Protein AF-A0A8J2NIN6-F1 (afdb_monomer_lite)

Secondary structure (DSSP, 8-state):
-HHHHHHHHHHHHHHHHHHHTTSS-------------------GGGGGGSS-----PPPTTT-SSS-GGG-HHHHHS-HHHHHHHHHHTTB-TTT--BS--TTS---SS---HHHHHHHHHSS--SSSTTHHHHHHHHHHHHHHHHS---SSSPPPHHHHHHHT-

Radius of gyration: 28.32 Å; chains: 1; bounding box: 47×75×59 Å

Structure (mmCIF, N/CA/C/O backbone):
data_AF-A0A8J2NIN6-F1
#
_entry.id   AF-A0A8J2NIN6-F1
#
loop_
_atom_site.group_PDB
_atom_site.id
_atom_site.type_symbol
_atom_site.label_atom_id
_atom_site.label_alt_id
_atom_site.label_comp_id
_atom_site.label_asym_id
_atom_site.label_entity_id
_atom_site.label_seq_id
_atom_site.pdbx_PDB_ins_code
_atom_site.Cartn_x
_atom_site.Cartn_y
_atom_site.Cartn_z
_atom_site.occupancy
_atom_site.B_iso_or_equiv
_atom_site.auth_seq_id
_atom_site.auth_comp_id
_atom_site.auth_asym_id
_atom_site.auth_atom_id
_atom_site.pdbx_PDB_model_num
ATOM 1 N N . MET A 1 1 ? 12.038 -55.248 -38.927 1.00 56.03 1 MET A N 1
ATOM 2 C CA . MET A 1 1 ? 11.013 -55.523 -37.891 1.00 56.03 1 MET A CA 1
ATOM 3 C C . MET A 1 1 ? 11.560 -55.755 -36.471 1.00 56.03 1 MET A C 1
ATOM 5 O O . MET A 1 1 ? 10.747 -55.849 -35.567 1.00 56.03 1 MET A O 1
ATOM 9 N N . LYS A 1 2 ? 12.883 -55.832 -36.220 1.00 57.38 2 LYS A N 1
ATOM 10 C CA . LYS A 1 2 ? 13.416 -56.004 -34.845 1.00 57.38 2 LYS A CA 1
ATOM 11 C C . LYS A 1 2 ? 13.235 -54.758 -33.961 1.00 57.38 2 LYS A C 1
ATOM 13 O O . LYS A 1 2 ? 12.869 -54.895 -32.808 1.00 57.38 2 LYS A O 1
ATOM 18 N N . PHE A 1 3 ? 13.402 -53.572 -34.547 1.00 60.00 3 PHE A N 1
ATOM 19 C CA . PHE A 1 3 ? 13.284 -52.275 -33.869 1.00 60.00 3 PHE A CA 1
ATOM 20 C C . PHE A 1 3 ? 11.871 -51.987 -33.329 1.00 60.00 3 PHE A C 1
ATOM 22 O O . PHE A 1 3 ? 11.694 -51.624 -32.176 1.00 60.00 3 PHE A O 1
ATOM 29 N N . LEU A 1 4 ? 10.844 -52.265 -34.137 1.00 57.25 4 LEU A N 1
ATOM 30 C CA . LEU A 1 4 ? 9.445 -52.129 -33.714 1.00 57.25 4 LEU A CA 1
ATOM 31 C C . LEU A 1 4 ? 9.073 -53.069 -32.563 1.00 57.25 4 LEU A C 1
ATOM 33 O O . LEU A 1 4 ? 8.176 -52.760 -31.793 1.00 57.25 4 LEU A O 1
ATOM 37 N N . LYS A 1 5 ? 9.741 -54.221 -32.451 1.00 65.19 5 LYS A N 1
ATOM 38 C CA . LYS A 1 5 ? 9.460 -55.179 -31.382 1.00 65.19 5 LYS A CA 1
ATOM 39 C C . LYS A 1 5 ? 10.048 -54.704 -30.051 1.00 65.19 5 LYS A C 1
ATOM 41 O O . LYS A 1 5 ? 9.345 -54.741 -29.055 1.00 65.19 5 LYS A O 1
ATOM 46 N N . SER A 1 6 ? 11.272 -54.164 -30.066 1.00 66.69 6 SER A N 1
ATOM 47 C CA . SER A 1 6 ? 11.903 -53.592 -28.868 1.00 66.69 6 SER A CA 1
ATOM 48 C C . SER A 1 6 ? 11.163 -52.373 -28.324 1.00 66.69 6 SER A C 1
ATOM 50 O O . SER A 1 6 ? 10.992 -52.267 -27.120 1.00 66.69 6 SER A O 1
ATOM 52 N N . GLU A 1 7 ? 10.667 -51.488 -29.189 1.00 74.12 7 GLU A N 1
ATOM 53 C CA . GLU A 1 7 ? 9.990 -50.267 -28.732 1.00 74.12 7 GLU A CA 1
ATOM 54 C C . GLU A 1 7 ? 8.615 -50.565 -28.110 1.00 74.12 7 GLU A C 1
ATOM 56 O O . GLU A 1 7 ? 8.257 -50.000 -27.080 1.00 74.12 7 GLU A O 1
ATOM 61 N N . VAL A 1 8 ? 7.888 -51.548 -28.657 1.00 64.94 8 VAL A N 1
ATOM 62 C CA . VAL A 1 8 ? 6.634 -52.050 -28.067 1.00 64.94 8 VAL A CA 1
ATOM 63 C C . VAL A 1 8 ? 6.887 -52.754 -26.724 1.00 64.94 8 VAL A C 1
ATOM 65 O O . VAL A 1 8 ? 6.109 -52.595 -25.779 1.00 64.94 8 VAL A O 1
ATOM 68 N N . ASP A 1 9 ? 7.983 -53.505 -26.605 1.00 65.88 9 ASP A N 1
ATOM 69 C CA . ASP A 1 9 ? 8.382 -54.131 -25.339 1.00 65.88 9 ASP A CA 1
ATOM 70 C C . ASP A 1 9 ? 8.789 -53.076 -24.283 1.00 65.88 9 ASP A C 1
ATOM 72 O O . ASP A 1 9 ? 8.510 -53.244 -23.094 1.00 65.88 9 ASP A O 1
ATOM 76 N N . ASP A 1 10 ? 9.373 -51.947 -24.691 1.00 68.31 10 ASP A N 1
ATOM 77 C CA . ASP A 1 10 ? 9.713 -50.845 -23.784 1.00 68.31 10 ASP A CA 1
ATOM 78 C C . ASP A 1 10 ? 8.467 -50.071 -23.313 1.00 68.31 10 ASP A C 1
ATOM 80 O O . ASP A 1 10 ? 8.306 -49.817 -22.115 1.00 68.31 10 ASP A O 1
ATOM 84 N N . GLU A 1 11 ? 7.528 -49.760 -24.213 1.00 73.56 11 GLU A N 1
ATOM 85 C CA . GLU A 1 11 ? 6.264 -49.094 -23.864 1.00 73.56 11 GLU A CA 1
ATOM 86 C C . GLU A 1 11 ? 5.415 -49.929 -22.893 1.00 73.56 11 GLU A C 1
ATOM 88 O O . GLU A 1 11 ? 4.860 -49.406 -21.917 1.00 73.56 11 GLU A O 1
ATOM 93 N N . THR A 1 12 ? 5.347 -51.246 -23.113 1.00 66.38 12 THR A N 1
ATOM 94 C CA . THR A 1 12 ? 4.604 -52.158 -22.231 1.00 66.38 12 THR A CA 1
ATOM 95 C C . THR A 1 12 ? 5.219 -52.212 -20.834 1.00 66.38 12 THR A C 1
ATOM 97 O O . THR A 1 12 ? 4.488 -52.114 -19.844 1.00 66.38 12 THR A O 1
ATOM 100 N N . ARG A 1 13 ? 6.552 -52.243 -20.717 1.00 76.38 13 ARG A N 1
ATOM 101 C CA . ARG A 1 13 ? 7.249 -52.176 -19.420 1.00 76.38 13 ARG A CA 1
ATOM 102 C C . ARG A 1 13 ? 7.003 -50.860 -18.686 1.00 76.38 13 ARG A C 1
ATOM 104 O O . ARG A 1 13 ? 6.746 -50.884 -17.481 1.00 76.38 13 ARG A O 1
ATOM 111 N N . ILE A 1 14 ? 7.032 -49.728 -19.393 1.00 75.88 14 ILE A N 1
ATOM 112 C CA . ILE A 1 14 ? 6.740 -48.408 -18.811 1.00 75.88 14 ILE A CA 1
ATOM 113 C C . ILE A 1 14 ? 5.294 -48.362 -18.299 1.00 75.88 14 ILE A C 1
ATOM 115 O O . ILE A 1 14 ? 5.049 -47.871 -17.196 1.00 75.88 14 ILE A O 1
ATOM 119 N N . SER A 1 15 ? 4.338 -48.913 -19.053 1.00 73.06 15 SER A N 1
ATOM 120 C CA . SER A 1 15 ? 2.929 -48.953 -18.640 1.00 73.06 15 SER A CA 1
ATOM 121 C C . SER A 1 15 ? 2.692 -49.834 -17.407 1.00 73.06 15 SER A C 1
ATOM 123 O O . SER A 1 15 ? 2.032 -49.396 -16.466 1.00 73.06 15 SER A O 1
ATOM 125 N N . MET A 1 16 ? 3.298 -51.026 -17.341 1.00 74.25 16 MET A N 1
ATOM 126 C CA . MET A 1 16 ? 3.214 -51.897 -16.164 1.00 74.25 16 MET A CA 1
ATOM 127 C C . MET A 1 16 ? 3.817 -51.233 -14.919 1.00 74.25 16 MET A C 1
ATOM 129 O O . MET A 1 16 ? 3.234 -51.319 -13.838 1.00 74.25 16 MET A O 1
ATOM 133 N N . ALA A 1 17 ? 4.947 -50.529 -15.064 1.00 75.75 17 ALA A N 1
ATOM 134 C CA . ALA A 1 17 ? 5.571 -49.801 -13.960 1.00 75.75 17 ALA A CA 1
ATOM 135 C C . ALA A 1 17 ? 4.697 -48.638 -13.460 1.00 75.75 17 ALA A C 1
ATOM 137 O O . ALA A 1 17 ? 4.546 -48.455 -12.253 1.00 75.75 17 ALA A O 1
ATOM 138 N N . LYS A 1 18 ? 4.069 -47.881 -14.369 1.00 76.00 18 LYS A N 1
ATOM 139 C CA . LYS A 1 18 ? 3.139 -46.797 -14.013 1.00 76.00 18 LYS A CA 1
ATOM 140 C C . LYS A 1 18 ? 1.920 -47.294 -13.233 1.00 76.00 18 LYS A C 1
ATOM 142 O O . LYS A 1 18 ? 1.524 -46.641 -12.270 1.00 76.00 18 LYS A O 1
ATOM 147 N N . VAL A 1 19 ? 1.365 -48.447 -13.615 1.00 77.25 19 VAL A N 1
ATOM 148 C CA . VAL A 1 19 ? 0.244 -49.082 -12.901 1.00 77.25 19 VAL A CA 1
ATOM 149 C C . VAL A 1 19 ? 0.682 -49.551 -11.510 1.00 77.25 19 VAL A C 1
ATOM 151 O O . VAL A 1 19 ? -0.009 -49.282 -10.532 1.00 77.25 19 VAL A O 1
ATOM 154 N N . GLY A 1 20 ? 1.854 -50.186 -11.389 1.00 75.69 20 GLY A N 1
ATOM 155 C CA . GLY A 1 20 ? 2.381 -50.646 -10.097 1.00 75.69 20 GLY A CA 1
ATOM 156 C C . GLY A 1 20 ? 2.723 -49.517 -9.116 1.00 75.69 20 GLY A C 1
ATOM 157 O O . GLY A 1 20 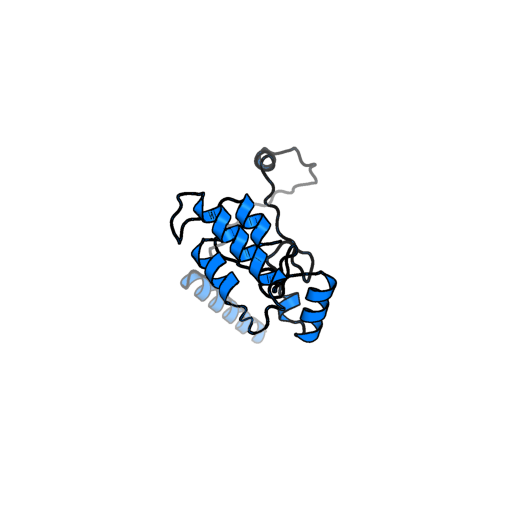? 2.602 -49.700 -7.908 1.00 75.69 20 GLY A O 1
ATOM 158 N N . LEU A 1 21 ? 3.112 -48.344 -9.625 1.00 74.94 21 LEU A N 1
ATOM 159 C CA . LEU A 1 21 ? 3.430 -47.152 -8.828 1.00 74.94 21 LEU A CA 1
ATOM 160 C C . LEU A 1 21 ? 2.217 -46.239 -8.569 1.00 74.94 21 LEU A C 1
ATOM 162 O O . LEU A 1 21 ? 2.376 -45.178 -7.969 1.00 74.94 21 LEU A O 1
ATOM 166 N N . GLY A 1 22 ? 1.016 -46.626 -9.017 1.00 62.56 22 GLY A N 1
ATOM 167 C CA . GLY A 1 22 ? -0.216 -45.858 -8.805 1.00 62.56 22 GLY A CA 1
ATOM 168 C C . GLY A 1 22 ? -0.274 -44.531 -9.569 1.00 62.56 22 GLY A C 1
ATOM 169 O O . GLY A 1 22 ? -1.009 -43.631 -9.175 1.00 62.56 22 GLY A O 1
ATOM 170 N N . LEU A 1 23 ? 0.506 -44.391 -10.646 1.00 66.69 23 LEU A N 1
ATOM 171 C CA . LEU A 1 23 ? 0.564 -43.167 -11.450 1.00 66.69 23 LEU A CA 1
ATOM 172 C C . LEU A 1 23 ? -0.481 -43.137 -12.580 1.00 66.69 23 LEU A C 1
ATOM 174 O O . LEU A 1 23 ? -0.679 -42.079 -13.173 1.00 66.69 23 LEU A O 1
ATOM 178 N N . GLU A 1 24 ? -1.166 -44.253 -12.867 1.00 54.16 24 GLU A N 1
ATOM 179 C CA . GLU A 1 24 ? -2.302 -44.311 -13.802 1.00 54.16 24 GLU A CA 1
ATOM 180 C C . GLU A 1 24 ? -3.401 -45.287 -13.321 1.00 54.16 24 GLU A C 1
ATOM 182 O O . GLU A 1 24 ? -3.108 -46.411 -12.912 1.00 54.16 24 GLU A O 1
ATOM 187 N N . GLU A 1 25 ? -4.673 -44.868 -13.399 1.00 47.53 25 GLU A N 1
ATOM 188 C CA . GLU A 1 25 ? -5.857 -45.706 -13.136 1.00 47.53 25 GLU A CA 1
ATOM 189 C C . GLU A 1 25 ? -6.348 -46.426 -14.416 1.00 47.53 25 GLU A C 1
ATOM 191 O O . GLU A 1 25 ? -6.267 -45.868 -15.519 1.00 47.53 25 GLU A O 1
ATOM 196 N N . PRO A 1 26 ? -6.893 -47.656 -14.315 1.00 39.16 26 PRO A N 1
ATOM 197 C CA . PRO A 1 26 ? -7.270 -48.461 -15.475 1.00 39.16 26 PRO A CA 1
ATOM 198 C C . PRO A 1 26 ? -8.501 -47.910 -16.215 1.00 39.16 26 PRO A C 1
ATOM 200 O O . PRO A 1 26 ? -9.578 -47.726 -15.648 1.00 39.16 26 PRO A O 1
ATOM 203 N N . LYS A 1 27 ? -8.373 -47.727 -17.536 1.00 41.03 27 LYS A N 1
ATOM 204 C CA . LYS A 1 27 ? -9.490 -47.373 -18.425 1.00 41.03 27 LYS A CA 1
ATOM 205 C C . LYS A 1 27 ? -10.390 -48.586 -18.684 1.00 41.03 27 LYS A C 1
ATOM 207 O O . LYS A 1 27 ? -10.044 -49.459 -19.476 1.00 41.03 27 LYS A O 1
ATOM 212 N N . THR A 1 28 ? -11.586 -48.608 -18.099 1.00 31.28 28 THR A N 1
ATOM 213 C CA . THR A 1 28 ? -12.668 -49.524 -18.499 1.00 31.28 28 THR A CA 1
ATOM 214 C C . THR A 1 28 ? -13.553 -48.880 -19.572 1.00 31.28 28 THR A C 1
ATOM 216 O O . THR A 1 28 ? -14.145 -47.826 -19.341 1.00 31.28 28 THR A O 1
ATOM 219 N N . ASN A 1 29 ? -13.675 -49.515 -20.741 1.00 36.75 29 ASN A N 1
ATOM 220 C CA . ASN A 1 29 ? -14.569 -49.089 -21.823 1.00 36.75 29 ASN A CA 1
ATOM 221 C C . ASN A 1 29 ? -16.040 -49.451 -21.522 1.00 36.75 29 ASN A C 1
ATOM 223 O O . ASN A 1 29 ? -16.359 -50.623 -21.335 1.00 36.75 29 ASN A O 1
ATOM 227 N N . LYS A 1 30 ? -16.950 -48.468 -21.584 1.00 34.56 30 LYS A N 1
ATOM 228 C CA . LYS A 1 30 ? -18.387 -48.666 -21.882 1.00 34.56 30 LYS A CA 1
ATOM 229 C C . LYS A 1 30 ? -18.688 -48.195 -23.323 1.00 34.56 30 LYS A C 1
ATOM 231 O O . LYS A 1 30 ? -17.935 -47.372 -23.847 1.00 34.56 30 LYS A O 1
ATOM 236 N N . PRO A 1 31 ? -19.737 -48.714 -23.994 1.00 34.47 31 PRO A N 1
ATOM 237 C CA . PRO A 1 31 ? -19.873 -48.639 -25.452 1.00 34.47 31 PRO A CA 1
ATOM 238 C C . PRO A 1 31 ? -20.251 -47.242 -25.968 1.00 34.47 31 PRO A C 1
ATOM 240 O O . PRO A 1 31 ? -21.063 -46.543 -25.366 1.00 34.47 31 PRO A O 1
ATOM 243 N N . LYS A 1 32 ? -19.700 -46.870 -27.133 1.00 36.84 32 LYS A N 1
ATOM 244 C CA . LYS A 1 32 ? -20.023 -45.649 -27.889 1.00 36.84 32 LYS A CA 1
ATOM 245 C C . LYS A 1 32 ? -21.411 -45.751 -28.534 1.00 36.84 32 LYS A C 1
ATOM 247 O O . LYS A 1 32 ? -21.628 -46.628 -29.365 1.00 36.84 32 LYS A O 1
ATOM 252 N N . SER A 1 33 ? -22.284 -44.783 -28.256 1.00 32.28 33 SER A N 1
ATOM 253 C CA . SER A 1 33 ? -23.404 -44.425 -29.135 1.00 32.28 33 SER A CA 1
ATOM 254 C C . SER A 1 33 ? -23.274 -42.962 -29.566 1.00 32.28 33 SER A C 1
ATOM 256 O O . SER A 1 33 ? -22.899 -42.098 -28.773 1.00 32.28 33 SER A O 1
ATOM 258 N N . LYS A 1 34 ? -23.516 -42.720 -30.858 1.00 40.00 34 LYS A N 1
ATOM 259 C CA . LYS A 1 34 ? -23.456 -41.427 -31.556 1.00 40.00 34 LYS A CA 1
ATOM 260 C C . LYS A 1 34 ? -24.390 -40.388 -30.916 1.00 40.00 34 LYS A C 1
ATOM 262 O O . LYS A 1 34 ? -25.542 -40.694 -30.639 1.00 40.00 34 LYS A O 1
ATOM 267 N N . LYS A 1 35 ? -23.930 -39.138 -30.817 1.00 31.23 35 LYS A N 1
ATOM 268 C CA . LYS A 1 35 ? -24.757 -37.942 -30.566 1.00 31.23 35 LYS A CA 1
ATOM 269 C C . LYS A 1 35 ? -24.091 -36.788 -31.329 1.00 31.23 35 LYS A C 1
ATOM 271 O O . LYS A 1 35 ? -22.979 -36.413 -30.989 1.00 31.23 35 LYS A O 1
ATOM 276 N N . GLN A 1 36 ? -24.483 -36.440 -32.555 1.00 34.00 36 GLN A N 1
ATOM 277 C CA . GLN A 1 36 ? -25.721 -35.793 -33.010 1.00 34.00 36 GLN A CA 1
ATOM 278 C C . GLN A 1 36 ? -26.009 -34.508 -32.220 1.00 34.00 36 GLN A C 1
ATOM 280 O O . GLN A 1 36 ? -26.296 -34.544 -31.029 1.00 34.00 36 GLN A O 1
ATOM 285 N N . SER A 1 37 ? -25.843 -33.384 -32.917 1.00 42.22 37 SER A N 1
ATOM 286 C CA . SER A 1 37 ? -26.120 -32.004 -32.512 1.00 42.22 37 SER A CA 1
ATOM 287 C C . SER A 1 37 ? -27.367 -31.873 -31.637 1.00 42.22 37 SER A C 1
ATOM 289 O O . SER A 1 37 ? -28.453 -32.237 -32.085 1.00 42.22 37 SER A O 1
ATOM 291 N N . GLN A 1 38 ? -27.225 -31.322 -30.430 1.00 35.19 38 GLN A N 1
ATOM 292 C CA . GLN A 1 38 ? -28.353 -30.874 -29.615 1.00 35.19 38 GLN A CA 1
ATOM 293 C C . GLN A 1 38 ? -28.000 -29.571 -28.896 1.00 35.19 38 GLN A C 1
ATOM 295 O O . GLN A 1 38 ? -27.136 -29.534 -28.026 1.00 35.19 38 GLN A O 1
ATOM 300 N N . GLU A 1 39 ? -28.672 -28.524 -29.363 1.00 43.22 39 GLU A N 1
ATOM 301 C CA . GLU A 1 39 ? -29.201 -27.370 -28.638 1.00 43.22 39 GLU A CA 1
ATOM 302 C C . GLU A 1 39 ? -29.234 -27.557 -27.110 1.00 43.22 39 GLU A C 1
ATOM 304 O O . GLU A 1 39 ? -29.798 -28.525 -26.593 1.00 43.22 39 GLU A O 1
ATOM 309 N N . GLU A 1 40 ? -28.594 -26.637 -26.386 1.00 41.44 40 GLU A N 1
ATOM 310 C CA . GLU A 1 40 ? -28.520 -26.680 -24.928 1.00 41.44 40 GLU A CA 1
ATOM 311 C C . GLU A 1 40 ? -29.878 -26.328 -24.312 1.00 41.44 40 GLU A C 1
ATOM 313 O O . GLU A 1 40 ? -30.239 -25.168 -24.130 1.00 41.44 40 GLU A O 1
ATOM 318 N N . THR A 1 41 ? -30.627 -27.357 -23.930 1.00 40.00 41 THR A N 1
ATOM 319 C CA . THR A 1 41 ? -31.637 -27.246 -22.878 1.00 40.00 41 THR A CA 1
ATOM 320 C C . THR A 1 41 ? -30.947 -26.852 -21.563 1.00 40.00 41 THR A C 1
ATOM 322 O O . THR A 1 41 ? -29.996 -27.539 -21.164 1.00 40.00 41 THR A O 1
ATOM 325 N N . PRO A 1 42 ? -31.399 -25.806 -20.846 1.00 51.00 42 PRO A N 1
ATOM 326 C CA . PRO A 1 42 ? -30.742 -25.363 -19.621 1.00 51.00 42 PRO A CA 1
ATOM 327 C C . PRO A 1 42 ? -30.901 -26.409 -18.508 1.00 51.00 42 PRO A C 1
ATOM 329 O O . PRO A 1 42 ? -31.988 -26.629 -17.977 1.00 51.00 42 PRO A O 1
ATOM 332 N N . THR A 1 43 ? -29.792 -27.061 -18.149 1.00 62.88 43 THR A N 1
ATOM 333 C CA . THR A 1 43 ? -29.686 -27.933 -16.969 1.00 62.88 43 THR A CA 1
ATOM 334 C C . THR A 1 43 ? -29.420 -27.079 -15.727 1.00 62.88 43 THR A C 1
ATOM 336 O O . THR A 1 43 ? -28.643 -26.125 -15.777 1.00 62.88 43 THR A O 1
ATOM 339 N N . ALA A 1 44 ? -30.018 -27.445 -14.589 1.00 55.47 44 ALA A N 1
ATOM 340 C CA . ALA A 1 44 ? -29.968 -26.718 -13.311 1.00 55.47 44 ALA A CA 1
ATOM 341 C C . A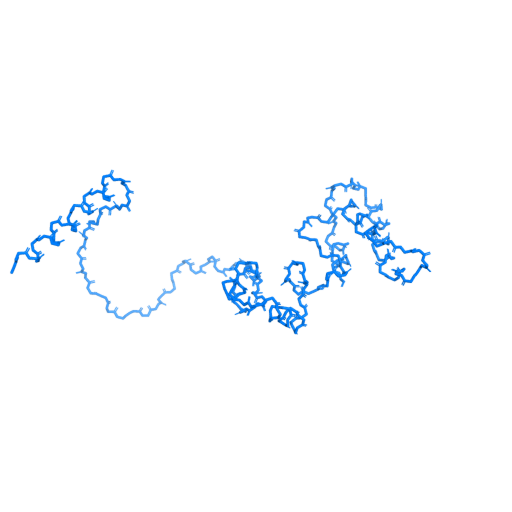LA A 1 44 ? -28.554 -26.439 -12.738 1.00 55.47 44 ALA A C 1
ATOM 343 O O . ALA A 1 44 ? -28.428 -25.714 -11.755 1.00 55.47 44 ALA A O 1
ATOM 344 N N . ALA A 1 45 ? -27.481 -26.931 -13.369 1.00 57.25 45 ALA A N 1
ATOM 345 C CA . ALA A 1 45 ? -26.102 -26.523 -13.088 1.00 57.25 45 ALA A CA 1
ATOM 346 C C . ALA A 1 45 ? -25.862 -25.010 -13.302 1.00 57.25 45 ALA A C 1
ATOM 348 O O . ALA A 1 45 ? -24.972 -24.438 -12.677 1.00 57.25 45 ALA A O 1
ATOM 349 N N . GLY A 1 46 ? -26.684 -24.337 -14.118 1.00 57.88 46 GLY A N 1
ATOM 350 C CA . GLY A 1 46 ? -26.642 -22.879 -14.279 1.00 57.88 46 GLY A CA 1
ATOM 351 C C . GLY A 1 46 ? -27.174 -22.084 -13.077 1.00 57.88 46 GLY A C 1
ATOM 352 O O . GLY A 1 46 ? -26.878 -20.895 -12.965 1.00 57.88 46 GLY A O 1
ATOM 353 N N . LEU A 1 47 ? -27.911 -22.715 -12.151 1.00 46.44 47 LEU A N 1
ATOM 354 C CA . LEU A 1 47 ? -28.584 -22.022 -11.043 1.00 46.44 47 LEU A CA 1
ATOM 355 C C . LEU A 1 47 ? -27.597 -21.481 -9.990 1.00 46.44 47 LEU A C 1
ATOM 357 O O . LEU A 1 47 ? -27.877 -20.478 -9.341 1.00 46.44 47 LEU A O 1
ATOM 361 N N . PHE A 1 48 ? -26.399 -22.066 -9.875 1.00 51.12 48 PHE A N 1
ATOM 362 C CA . PHE A 1 48 ? -25.352 -21.553 -8.980 1.00 51.12 48 PHE A CA 1
ATOM 363 C C . PHE A 1 48 ? -24.605 -20.327 -9.529 1.00 51.12 48 PHE A C 1
ATOM 365 O O . PHE A 1 48 ? -23.806 -19.731 -8.813 1.00 51.12 48 PHE A O 1
ATOM 372 N N . THR A 1 49 ? -24.879 -19.881 -10.762 1.00 54.41 49 THR A N 1
ATOM 373 C CA . THR A 1 49 ? -24.298 -18.629 -11.292 1.00 54.41 49 THR A CA 1
ATOM 374 C C . THR A 1 49 ? -25.046 -17.367 -10.849 1.00 54.41 49 THR A C 1
ATOM 376 O O . THR A 1 49 ? -24.768 -16.268 -11.329 1.00 54.41 49 THR A O 1
ATOM 379 N N . GLY A 1 50 ? -25.977 -17.508 -9.905 1.00 53.94 50 GLY A N 1
ATOM 380 C CA . GLY A 1 50 ? -26.771 -16.429 -9.339 1.00 53.94 50 GLY A CA 1
ATOM 381 C C . GLY A 1 50 ? -26.383 -16.090 -7.905 1.00 53.94 50 GLY A C 1
ATOM 382 O O . GLY A 1 50 ? -27.264 -16.083 -7.059 1.00 53.94 50 GLY A O 1
ATOM 383 N N . SER A 1 51 ? -25.103 -15.848 -7.599 1.00 49.44 51 SER A N 1
ATOM 384 C CA . SER A 1 51 ? -24.656 -15.148 -6.376 1.00 49.44 51 SER A CA 1
ATOM 385 C C . SER A 1 51 ? -23.171 -14.785 -6.473 1.00 49.44 51 SER A C 1
ATOM 387 O O . SER A 1 51 ? -22.319 -15.661 -6.420 1.00 49.44 51 SER A O 1
ATOM 389 N N . MET A 1 52 ? -22.882 -13.487 -6.624 1.00 53.53 52 MET A N 1
ATOM 390 C CA . MET A 1 52 ? -21.560 -12.847 -6.497 1.00 53.53 52 MET A CA 1
ATOM 391 C C . MET A 1 52 ? -20.430 -13.480 -7.330 1.00 53.53 52 MET A C 1
ATOM 393 O O . MET A 1 52 ? -19.675 -14.326 -6.858 1.00 53.53 52 MET A O 1
ATOM 397 N N . LYS A 1 53 ? -20.235 -13.000 -8.568 1.00 46.84 53 LYS A N 1
ATOM 398 C CA . LYS A 1 53 ? -18.959 -13.221 -9.270 1.00 46.84 53 LYS A CA 1
ATOM 399 C C . LYS A 1 53 ? -17.840 -12.691 -8.358 1.00 46.84 53 LYS A C 1
ATOM 401 O O . LYS A 1 53 ? -17.905 -11.507 -8.021 1.00 46.84 53 LYS A O 1
ATOM 406 N N . PRO A 1 54 ? -16.833 -13.489 -7.956 1.00 54.41 54 PRO A N 1
ATOM 407 C CA . PRO A 1 54 ? -15.656 -12.912 -7.330 1.00 54.41 54 PRO A CA 1
ATOM 408 C C . PRO A 1 54 ? -15.077 -11.927 -8.344 1.00 54.41 54 PRO A C 1
ATOM 410 O O . PRO A 1 54 ? -14.889 -12.278 -9.510 1.00 54.41 54 PRO A O 1
ATOM 413 N N . GLU A 1 55 ? -14.862 -10.678 -7.942 1.00 59.16 55 GLU A N 1
ATOM 414 C CA . GLU A 1 55 ? -14.146 -9.709 -8.765 1.00 59.16 55 GLU A CA 1
ATOM 415 C C . GLU A 1 55 ? -12.718 -10.232 -8.967 1.00 59.16 55 GLU A C 1
ATOM 417 O O . GLU A 1 55 ? -11.816 -9.988 -8.166 1.00 59.16 55 GLU A O 1
ATOM 422 N N . VAL A 1 56 ? -12.507 -11.043 -10.005 1.00 66.56 56 VAL A N 1
ATOM 423 C CA . VAL A 1 56 ? -11.193 -11.604 -10.304 1.00 66.56 56 VAL A CA 1
ATOM 424 C C . VAL A 1 56 ? -10.309 -10.441 -10.742 1.00 66.56 56 VAL A C 1
ATOM 426 O O . VAL A 1 56 ? -10.440 -9.940 -11.863 1.00 66.56 56 VAL A O 1
ATOM 429 N N . LYS A 1 57 ? -9.421 -9.987 -9.846 1.00 71.94 57 LYS A N 1
ATOM 430 C CA . LYS A 1 57 ? -8.429 -8.945 -10.145 1.00 71.94 57 LYS A CA 1
ATOM 431 C C . LYS A 1 57 ? -7.675 -9.344 -11.417 1.00 71.94 57 LYS A C 1
ATOM 433 O O . LYS A 1 57 ? -7.088 -10.424 -11.491 1.00 71.94 57 LYS A O 1
ATOM 438 N N . LYS A 1 58 ? -7.715 -8.484 -12.437 1.00 85.88 58 LYS A N 1
ATOM 439 C CA . LYS A 1 58 ? -7.010 -8.719 -13.702 1.00 85.88 58 LYS A CA 1
ATOM 440 C C . LYS A 1 58 ? -5.513 -8.502 -13.500 1.00 85.88 58 LYS A C 1
ATOM 442 O O . LYS A 1 58 ? -5.096 -7.536 -12.865 1.00 85.88 58 LYS A O 1
ATOM 447 N N . CYS A 1 59 ? -4.707 -9.380 -14.084 1.00 88.50 59 CYS A N 1
ATOM 448 C CA . CYS A 1 59 ? -3.256 -9.283 -14.055 1.00 88.50 59 CYS A CA 1
ATOM 449 C C . CYS A 1 59 ? -2.780 -7.993 -14.733 1.00 88.50 59 CYS A C 1
ATOM 451 O O . CYS A 1 59 ? -3.038 -7.772 -15.918 1.00 88.50 59 CYS A O 1
ATOM 453 N N . GLY A 1 60 ? -1.982 -7.192 -14.026 1.00 86.56 60 GLY A N 1
ATOM 454 C CA . GLY A 1 60 ? -1.445 -5.930 -14.535 1.00 86.56 60 GLY A CA 1
ATOM 455 C C . GLY A 1 60 ? -0.565 -6.077 -15.784 1.00 86.56 60 GLY A C 1
ATOM 456 O O . GLY A 1 60 ? -0.419 -5.133 -16.552 1.00 86.56 60 GLY A O 1
ATOM 457 N N . PHE A 1 61 ? -0.011 -7.258 -16.066 1.00 90.19 61 PHE A N 1
ATOM 458 C CA . PHE A 1 61 ? 0.916 -7.461 -17.190 1.00 90.19 61 PHE A CA 1
ATOM 459 C C . PHE A 1 61 ? 0.284 -8.056 -18.454 1.00 90.19 61 PHE A C 1
ATOM 461 O O . PHE A 1 61 ? 0.817 -7.875 -19.553 1.00 90.19 61 PHE A O 1
ATOM 468 N N . CYS A 1 62 ? -0.807 -8.812 -18.323 1.00 88.94 62 CYS A N 1
ATOM 469 C CA . CYS A 1 62 ? -1.416 -9.519 -19.457 1.00 88.94 62 CYS A CA 1
ATOM 470 C C . CYS A 1 62 ? -2.947 -9.527 -19.459 1.00 88.94 62 CYS A C 1
ATOM 472 O O . CYS A 1 62 ? -3.532 -10.180 -20.318 1.00 88.94 62 CYS A O 1
ATOM 474 N N . ASP A 1 63 ? -3.575 -8.832 -18.507 1.00 85.50 63 ASP A N 1
ATOM 475 C CA . ASP A 1 63 ? -5.013 -8.559 -18.448 1.00 85.50 63 ASP A CA 1
ATOM 476 C C . ASP A 1 63 ? -5.907 -9.820 -18.347 1.00 85.50 63 ASP A C 1
ATOM 478 O O . ASP A 1 63 ? -7.129 -9.744 -18.471 1.00 85.50 63 ASP A O 1
ATOM 482 N N . LYS A 1 64 ? -5.304 -10.982 -18.048 1.00 86.81 64 LYS A N 1
ATOM 483 C CA . LYS A 1 64 ? -5.974 -12.260 -17.742 1.00 86.81 64 LYS A CA 1
ATOM 484 C C . LYS A 1 64 ? -6.337 -12.359 -16.251 1.00 86.81 64 LYS A C 1
ATOM 486 O O . LYS A 1 64 ? -5.724 -11.692 -15.421 1.00 86.81 64 LYS A O 1
ATOM 491 N N . GLY A 1 65 ? -7.300 -13.217 -15.906 1.00 86.19 65 GLY A N 1
ATOM 492 C CA . GLY A 1 65 ? -7.767 -13.427 -14.527 1.00 86.19 65 GLY A CA 1
ATOM 493 C C . GLY A 1 65 ? -6.832 -14.299 -13.682 1.00 86.19 65 GLY A C 1
ATOM 494 O O . GLY A 1 65 ? -7.112 -15.474 -13.487 1.00 86.19 65 GLY A O 1
ATOM 495 N N . HIS A 1 66 ? -5.714 -13.737 -13.222 1.00 86.56 66 HIS A N 1
ATOM 496 C CA . HIS A 1 66 ? -4.801 -14.335 -12.236 1.00 86.56 66 HIS A CA 1
ATOM 497 C C . HIS A 1 66 ? -4.044 -13.241 -11.469 1.00 86.56 66 HIS A C 1
ATOM 499 O O . HIS A 1 66 ? -4.013 -12.084 -11.898 1.00 86.56 66 HIS A O 1
ATOM 505 N N . SER A 1 67 ? -3.390 -13.615 -10.364 1.00 84.25 67 SER A N 1
ATOM 506 C CA . SER A 1 67 ? -2.521 -12.714 -9.600 1.00 84.25 67 SER A CA 1
ATOM 507 C C . SER A 1 67 ? -1.350 -12.221 -10.450 1.00 84.25 67 SER A C 1
ATOM 509 O O . SER A 1 67 ? -0.637 -13.014 -11.061 1.00 84.25 67 SER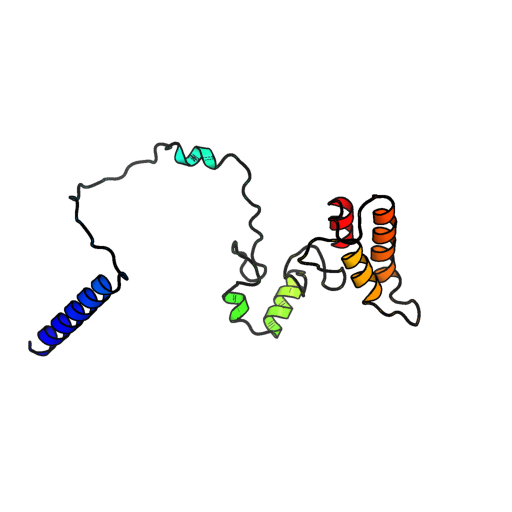 A O 1
ATOM 511 N N . SER A 1 68 ? -1.082 -10.912 -10.447 1.00 87.50 68 SER A N 1
ATOM 512 C CA . SER A 1 68 ? 0.077 -10.337 -11.145 1.00 87.50 68 SER A CA 1
ATOM 513 C C . SER A 1 68 ? 1.414 -10.968 -10.719 1.00 87.50 68 SER A C 1
ATOM 515 O O . SER A 1 68 ? 2.350 -10.961 -11.519 1.00 87.50 68 SER A O 1
ATOM 517 N N . GLN A 1 69 ? 1.500 -11.528 -9.503 1.00 83.62 69 GLN A N 1
ATOM 518 C CA . GLN A 1 69 ? 2.705 -12.190 -8.987 1.00 83.62 69 GLN A CA 1
ATOM 519 C C . GLN A 1 69 ? 3.007 -13.531 -9.676 1.00 83.62 69 GLN A C 1
ATOM 521 O O . GLN A 1 69 ? 4.167 -13.896 -9.825 1.00 83.62 69 GLN A O 1
ATOM 526 N N . GLU A 1 70 ? 1.985 -14.225 -10.178 1.00 87.19 70 GLU A N 1
ATOM 527 C CA . GLU A 1 70 ? 2.105 -15.554 -10.802 1.00 87.19 70 GLU A CA 1
ATOM 528 C C . GLU A 1 70 ? 2.134 -15.479 -12.338 1.00 87.19 70 GLU A C 1
ATOM 530 O O . GLU A 1 70 ? 2.030 -16.476 -13.055 1.00 87.19 70 GLU A O 1
ATOM 535 N N . CYS A 1 71 ? 2.256 -14.271 -12.889 1.00 89.88 71 CYS A N 1
ATOM 536 C CA . CYS A 1 71 ? 2.150 -14.058 -14.320 1.00 89.88 71 CYS A CA 1
ATOM 537 C C . CYS A 1 71 ? 3.381 -14.586 -15.070 1.00 89.88 71 CYS A C 1
ATOM 539 O O . CYS A 1 71 ? 4.451 -13.977 -15.053 1.00 89.88 71 CYS A O 1
ATOM 541 N N . PHE A 1 72 ? 3.207 -15.657 -15.848 1.00 90.31 72 PHE A N 1
ATOM 542 C CA . PHE A 1 72 ? 4.268 -16.238 -16.683 1.00 90.31 72 PHE A CA 1
ATOM 543 C C . PHE A 1 72 ? 4.859 -15.250 -17.704 1.00 90.31 72 PHE A C 1
ATOM 545 O O . PHE A 1 72 ? 6.054 -15.283 -18.001 1.00 90.31 72 PHE A O 1
ATOM 552 N N . LYS A 1 73 ? 4.042 -14.318 -18.219 1.00 89.81 73 LYS A N 1
ATOM 553 C CA . LYS A 1 73 ? 4.529 -13.234 -19.087 1.00 89.81 73 LYS A CA 1
ATOM 554 C C . LYS A 1 73 ? 5.440 -12.285 -18.305 1.00 89.81 73 LYS A C 1
ATOM 556 O O . LYS A 1 73 ? 6.500 -11.922 -18.800 1.00 89.81 73 LYS A O 1
ATOM 561 N N . ALA A 1 74 ? 5.055 -11.915 -17.083 1.00 89.38 74 ALA A N 1
ATOM 562 C CA . ALA A 1 74 ? 5.873 -11.078 -16.209 1.00 89.38 74 ALA A CA 1
ATOM 563 C C . ALA A 1 74 ? 7.158 -11.785 -15.769 1.00 89.38 74 ALA A C 1
ATOM 565 O O . ALA A 1 74 ? 8.196 -11.135 -15.683 1.00 89.38 74 ALA A O 1
ATOM 566 N N . ALA A 1 75 ? 7.126 -13.103 -15.557 1.00 89.94 75 ALA A N 1
ATOM 567 C CA . ALA A 1 75 ? 8.308 -13.895 -15.224 1.00 89.94 75 ALA A CA 1
ATOM 568 C C . ALA A 1 75 ? 9.388 -13.814 -16.318 1.00 89.94 75 ALA A C 1
ATOM 570 O O . ALA A 1 75 ? 10.564 -13.669 -16.002 1.00 89.94 75 ALA A O 1
ATOM 571 N N . LYS A 1 76 ? 8.983 -13.817 -17.596 1.00 92.12 76 LYS A N 1
ATOM 572 C CA . LYS A 1 76 ? 9.890 -13.783 -18.758 1.00 92.12 76 LYS A CA 1
ATOM 573 C C . LYS A 1 76 ? 10.330 -12.387 -19.219 1.00 92.12 76 LYS A C 1
ATOM 575 O O . LYS A 1 76 ? 11.206 -12.290 -20.070 1.00 92.12 76 LYS A O 1
ATOM 580 N N . MET A 1 77 ? 9.723 -11.311 -18.716 1.00 89.44 77 MET A N 1
ATOM 581 C CA . MET A 1 77 ? 10.098 -9.939 -19.095 1.00 89.44 77 MET A CA 1
ATOM 582 C C . MET A 1 77 ? 11.354 -9.450 -18.359 1.00 89.44 77 MET A C 1
ATOM 584 O O . MET A 1 77 ? 11.650 -9.890 -17.247 1.00 89.44 77 MET A O 1
ATOM 588 N N . ILE A 1 78 ? 12.053 -8.474 -18.944 1.00 92.75 78 ILE A N 1
ATOM 589 C CA . ILE A 1 78 ? 13.180 -7.778 -18.306 1.00 92.75 78 ILE A CA 1
ATOM 590 C C . ILE A 1 78 ? 12.643 -6.779 -17.270 1.00 92.75 78 ILE A C 1
ATOM 592 O O . ILE A 1 78 ? 11.572 -6.199 -17.446 1.00 92.75 78 ILE A O 1
ATOM 596 N N . ILE A 1 79 ? 13.383 -6.555 -16.180 1.00 89.56 79 ILE A N 1
ATOM 597 C CA . ILE A 1 79 ? 13.014 -5.630 -15.089 1.00 89.56 79 ILE A CA 1
ATOM 598 C C . ILE A 1 79 ? 12.708 -4.213 -15.598 1.00 89.56 79 ILE A C 1
ATOM 600 O O . ILE A 1 79 ? 11.756 -3.586 -15.136 1.00 89.56 79 ILE A O 1
ATOM 604 N N . SER A 1 80 ? 13.458 -3.718 -16.583 1.00 92.31 80 SER A N 1
ATOM 605 C CA . SER A 1 80 ? 13.210 -2.417 -17.218 1.00 92.31 80 SER A CA 1
ATOM 606 C C . SER A 1 80 ? 11.825 -2.348 -17.865 1.00 92.31 80 SER A C 1
ATOM 608 O O . SER A 1 80 ? 11.101 -1.372 -17.671 1.00 92.31 80 SER A O 1
ATOM 610 N N . ASP A 1 81 ? 11.420 -3.397 -18.575 1.00 92.38 81 ASP A N 1
ATOM 611 C CA . ASP A 1 81 ? 10.118 -3.465 -19.232 1.00 92.38 81 ASP A CA 1
ATOM 612 C C . ASP A 1 81 ? 8.986 -3.691 -18.230 1.00 92.38 81 ASP A C 1
ATOM 614 O O . ASP A 1 81 ? 7.934 -3.061 -18.348 1.00 92.38 81 ASP A O 1
ATOM 618 N N . LYS A 1 82 ? 9.221 -4.476 -17.168 1.00 91.12 82 LYS A N 1
ATOM 619 C CA . LYS A 1 82 ? 8.284 -4.570 -16.035 1.00 91.12 82 LYS A CA 1
ATOM 620 C C . LYS A 1 82 ? 8.041 -3.192 -15.419 1.00 91.12 82 LYS A C 1
ATOM 622 O O . LYS A 1 82 ? 6.889 -2.802 -15.248 1.00 91.12 82 LYS A O 1
ATOM 627 N N . ASN A 1 83 ? 9.099 -2.419 -15.171 1.00 90.94 83 ASN A N 1
ATOM 628 C CA . ASN A 1 83 ? 8.998 -1.072 -14.609 1.00 90.94 83 ASN A CA 1
ATOM 629 C C . ASN A 1 83 ? 8.238 -0.109 -15.530 1.00 90.94 83 ASN A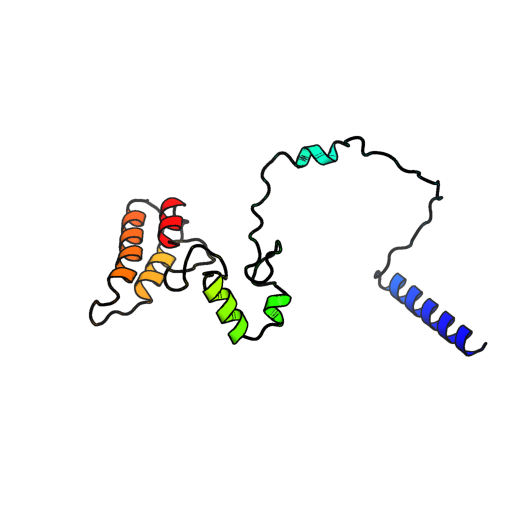 C 1
ATOM 631 O O . ASN A 1 83 ? 7.469 0.717 -15.039 1.00 90.94 83 ASN A O 1
ATOM 635 N N . LYS A 1 84 ? 8.405 -0.219 -16.855 1.00 93.38 84 LYS A N 1
ATOM 636 C CA . LYS A 1 84 ? 7.609 0.555 -17.824 1.00 93.38 84 LYS A CA 1
ATOM 637 C C . LYS A 1 84 ? 6.125 0.205 -17.724 1.00 93.38 84 LYS A C 1
ATOM 639 O O . LYS A 1 84 ? 5.305 1.116 -17.676 1.00 93.38 84 LYS A O 1
ATOM 644 N N . VAL A 1 85 ? 5.779 -1.083 -17.638 1.00 91.56 85 VAL A N 1
ATOM 645 C CA . VAL A 1 85 ? 4.382 -1.531 -17.497 1.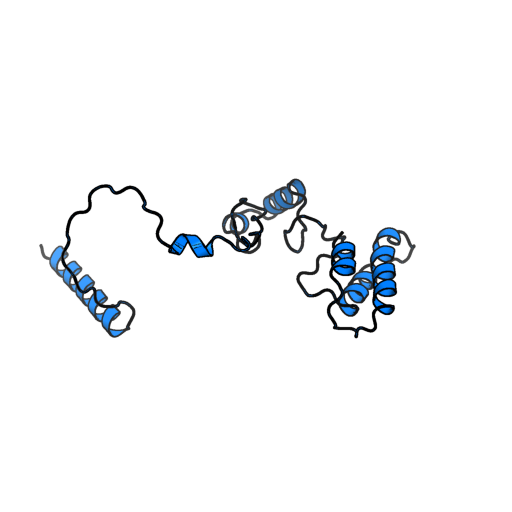00 91.56 85 VAL A CA 1
ATOM 646 C C . VAL A 1 85 ? 3.771 -1.045 -16.183 1.00 91.56 85 VAL A C 1
ATOM 648 O O . VAL A 1 85 ? 2.672 -0.495 -16.200 1.00 91.56 85 VAL A O 1
ATOM 651 N N . ILE A 1 86 ? 4.487 -1.186 -15.062 1.00 90.56 86 ILE A N 1
ATOM 652 C CA . ILE A 1 86 ? 4.027 -0.739 -13.737 1.00 90.56 86 ILE A CA 1
ATOM 653 C C . ILE A 1 86 ? 3.753 0.771 -13.746 1.00 90.56 86 ILE A C 1
ATOM 655 O O . ILE A 1 86 ? 2.687 1.201 -13.311 1.00 90.56 86 ILE A O 1
ATOM 659 N N . LYS A 1 87 ? 4.662 1.574 -14.318 1.00 89.06 87 LYS A N 1
ATOM 660 C CA . LYS A 1 87 ? 4.481 3.029 -14.461 1.00 89.06 87 LYS A CA 1
ATOM 661 C C . LYS A 1 87 ? 3.314 3.382 -15.385 1.00 89.06 87 LYS A C 1
ATOM 663 O O . LYS A 1 87 ? 2.478 4.201 -15.016 1.00 89.06 87 LYS A O 1
ATOM 668 N N . ALA A 1 88 ? 3.240 2.758 -16.561 1.00 90.88 88 ALA A N 1
ATOM 669 C CA . ALA A 1 88 ? 2.214 3.046 -17.563 1.00 90.88 88 ALA A CA 1
ATOM 670 C C . ALA A 1 88 ? 0.802 2.723 -17.055 1.00 90.88 88 ALA A C 1
ATOM 672 O O . ALA A 1 88 ? -0.122 3.507 -17.250 1.00 90.88 88 ALA A O 1
ATOM 673 N N . LYS A 1 89 ? 0.644 1.593 -16.357 1.00 88.75 89 LYS A N 1
ATOM 674 C CA . LYS A 1 89 ? -0.634 1.161 -15.779 1.00 88.75 89 LYS A CA 1
ATOM 675 C C . LYS A 1 89 ? -0.881 1.694 -14.360 1.00 88.75 89 LYS A C 1
ATOM 677 O O . LYS A 1 89 ? -1.875 1.313 -13.751 1.00 88.75 89 LYS A O 1
ATOM 682 N N . LYS A 1 90 ? -0.008 2.573 -13.841 1.00 87.31 90 LYS A N 1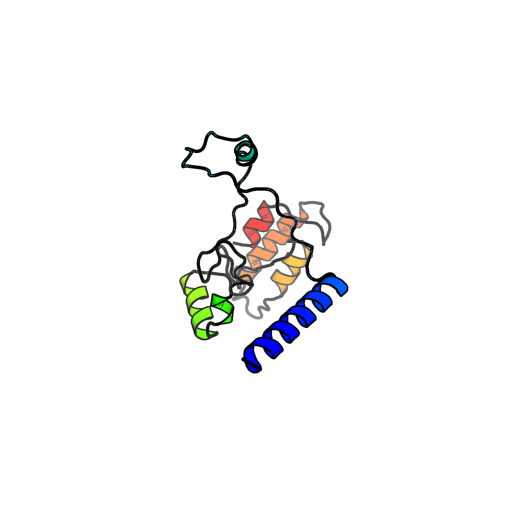
ATOM 683 C CA . LYS A 1 90 ? -0.080 3.157 -12.485 1.00 87.31 90 LYS A CA 1
ATOM 684 C C . LYS A 1 90 ? -0.327 2.101 -11.399 1.00 87.31 90 LYS A C 1
ATOM 686 O O . LYS A 1 90 ? -1.196 2.252 -10.542 1.00 87.31 90 LYS A O 1
ATOM 691 N N . LEU A 1 91 ? 0.422 1.006 -11.477 1.00 87.19 91 LEU A N 1
ATOM 692 C CA . LEU A 1 91 ? 0.380 -0.069 -10.492 1.00 87.19 91 LEU A CA 1
ATOM 693 C C . LEU A 1 91 ? 1.348 0.242 -9.350 1.00 87.19 91 LEU A C 1
ATOM 695 O O . LEU A 1 91 ? 2.376 0.895 -9.546 1.00 87.19 91 LEU A O 1
ATOM 699 N N . CYS A 1 92 ? 1.049 -0.264 -8.159 1.00 84.81 92 CYS A N 1
ATOM 700 C CA . CYS A 1 92 ? 1.973 -0.197 -7.039 1.00 84.81 92 CYS A CA 1
ATOM 701 C C . CYS A 1 92 ? 3.225 -1.052 -7.303 1.00 84.81 92 CYS A C 1
ATOM 703 O O . CYS A 1 92 ? 3.122 -2.199 -7.739 1.00 84.81 92 CYS A O 1
ATOM 705 N N . PHE A 1 93 ? 4.412 -0.522 -6.987 1.00 85.06 93 PHE A N 1
ATOM 706 C CA . PHE A 1 93 ? 5.681 -1.252 -7.124 1.00 85.06 93 PHE A CA 1
ATOM 707 C C . PHE A 1 93 ? 5.855 -2.396 -6.117 1.00 85.06 93 PHE A C 1
ATOM 709 O O . PHE A 1 93 ? 6.730 -3.232 -6.313 1.00 85.06 93 PHE A O 1
ATOM 716 N N . VAL A 1 94 ? 5.044 -2.435 -5.055 1.00 82.06 94 VAL A N 1
ATOM 717 C CA . VAL A 1 94 ? 5.099 -3.482 -4.025 1.00 82.06 94 VAL A CA 1
ATOM 718 C C . VAL A 1 94 ? 4.152 -4.627 -4.390 1.00 82.06 94 VAL A C 1
ATOM 720 O O . VAL A 1 94 ? 4.591 -5.740 -4.651 1.00 82.06 94 VAL A O 1
ATOM 723 N N . CYS A 1 95 ? 2.856 -4.338 -4.492 1.00 80.94 95 CYS A N 1
ATOM 724 C CA . CYS A 1 95 ? 1.804 -5.354 -4.604 1.00 80.94 95 CYS A CA 1
ATOM 725 C C . CYS A 1 95 ? 1.186 -5.482 -6.006 1.00 80.94 95 CYS A C 1
ATOM 727 O O . CYS A 1 95 ? 0.324 -6.329 -6.232 1.00 80.94 95 CYS A O 1
ATOM 729 N N . LEU A 1 96 ? 1.634 -4.681 -6.985 1.00 83.94 96 LEU A N 1
ATOM 730 C CA . LEU A 1 96 ? 1.224 -4.770 -8.399 1.00 83.94 96 LEU A CA 1
ATOM 731 C C . LEU A 1 96 ? -0.283 -4.568 -8.648 1.00 83.94 96 LEU A C 1
ATOM 733 O O . LEU A 1 96 ? -0.786 -4.885 -9.730 1.00 83.94 96 LEU A O 1
ATOM 737 N N . THR A 1 97 ? -0.999 -4.025 -7.665 1.00 79.62 97 THR A N 1
ATOM 738 C CA . THR A 1 97 ? -2.401 -3.617 -7.761 1.00 79.62 97 THR A CA 1
ATOM 739 C C . THR A 1 97 ? -2.510 -2.143 -8.127 1.00 79.62 97 THR A C 1
ATOM 741 O O . THR A 1 97 ? -1.664 -1.330 -7.753 1.00 79.62 97 THR A O 1
ATOM 744 N N . SER A 1 98 ? -3.573 -1.786 -8.842 1.00 78.75 98 SER A N 1
ATOM 745 C CA . SER A 1 98 ? -3.969 -0.392 -9.049 1.00 78.75 98 SER A CA 1
ATOM 746 C C . SER A 1 98 ? -4.672 0.164 -7.810 1.00 78.75 98 SER A C 1
ATOM 748 O O . SER A 1 98 ? -5.287 -0.591 -7.059 1.00 78.75 98 SER A O 1
ATOM 750 N N . GLY A 1 99 ? -4.642 1.486 -7.643 1.00 76.56 99 GLY A N 1
ATOM 751 C CA . GLY A 1 99 ? -5.396 2.192 -6.599 1.00 76.56 99 GLY A CA 1
ATOM 752 C C . GLY A 1 99 ? -4.527 2.903 -5.568 1.00 76.56 99 GLY A C 1
ATOM 753 O O . GLY A 1 99 ? -5.021 3.807 -4.915 1.00 76.56 99 GLY A O 1
ATOM 754 N N . HIS A 1 100 ? -3.239 2.562 -5.487 1.00 78.75 100 HIS A N 1
ATOM 755 C CA . HIS A 1 100 ? -2.272 3.245 -4.630 1.00 78.75 100 HIS A CA 1
ATOM 756 C C . HIS A 1 100 ? -0.853 3.132 -5.195 1.00 78.75 100 HIS A C 1
ATOM 758 O O . HIS A 1 100 ? -0.587 2.375 -6.133 1.00 78.75 100 HIS A O 1
ATOM 764 N N . THR A 1 101 ? 0.072 3.891 -4.614 1.00 74.88 101 THR A N 1
ATOM 765 C CA . THR A 1 101 ? 1.500 3.836 -4.949 1.00 74.88 101 THR A CA 1
ATOM 766 C C . THR A 1 101 ? 2.295 3.209 -3.809 1.00 74.88 101 THR A C 1
ATOM 768 O O . THR A 1 101 ? 1.827 3.143 -2.677 1.00 74.88 101 THR A O 1
ATOM 771 N N . SER A 1 102 ? 3.534 2.791 -4.072 1.00 70.38 102 SER A N 1
ATOM 772 C CA . SER A 1 102 ? 4.431 2.300 -3.016 1.00 70.38 102 SER A CA 1
ATOM 773 C C . SER A 1 102 ? 4.726 3.352 -1.940 1.00 70.38 102 SER A C 1
ATOM 775 O O . SER A 1 102 ? 5.099 2.990 -0.829 1.00 70.38 102 SER A O 1
ATOM 777 N N . ALA A 1 103 ? 4.552 4.638 -2.264 1.00 66.81 103 ALA A N 1
ATOM 778 C CA . ALA A 1 103 ? 4.654 5.740 -1.313 1.00 66.81 103 ALA A CA 1
ATOM 779 C C . ALA A 1 103 ? 3.402 5.865 -0.424 1.00 66.81 103 ALA A C 1
ATOM 781 O O . ALA A 1 103 ? 3.527 6.242 0.736 1.00 66.81 103 ALA A O 1
ATOM 782 N N . ASN A 1 104 ? 2.227 5.473 -0.928 1.00 66.56 104 ASN A N 1
ATOM 783 C CA . ASN A 1 104 ? 0.952 5.483 -0.197 1.00 66.56 104 ASN A CA 1
ATOM 784 C C . ASN A 1 104 ? 0.715 4.145 0.524 1.00 66.56 104 ASN A C 1
ATOM 786 O O . ASN A 1 104 ? -0.363 3.567 0.455 1.00 66.56 104 ASN A O 1
ATOM 790 N N . PHE A 1 105 ? 1.770 3.634 1.164 1.00 70.81 105 PHE A N 1
ATOM 791 C CA . PHE A 1 105 ? 1.730 2.521 2.114 1.00 70.81 105 PHE A CA 1
ATOM 792 C C . PHE A 1 105 ? 0.974 1.265 1.634 1.00 70.81 105 PHE A C 1
ATOM 794 O O . PHE A 1 105 ? -0.019 0.862 2.234 1.00 70.81 105 PHE A O 1
ATOM 801 N N . CYS A 1 106 ? 1.475 0.587 0.588 1.00 72.38 106 CYS A N 1
ATOM 802 C CA . CYS A 1 106 ? 0.951 -0.745 0.252 1.00 72.38 106 CYS A CA 1
ATOM 803 C C . CYS A 1 106 ? 1.232 -1.735 1.383 1.00 72.38 106 CYS A C 1
ATOM 805 O O . CYS A 1 106 ? 2.396 -1.972 1.727 1.00 72.38 106 CYS A O 1
ATOM 807 N N . VAL A 1 107 ? 0.174 -2.343 1.913 1.00 72.00 107 VAL A N 1
ATOM 808 C CA . VAL A 1 107 ? 0.265 -3.426 2.885 1.00 72.00 107 VAL A CA 1
ATOM 809 C C . VAL A 1 107 ? -0.619 -4.571 2.395 1.00 72.00 107 VAL A C 1
ATOM 811 O O . VAL A 1 107 ? -1.834 -4.438 2.313 1.00 72.00 107 VAL A O 1
ATOM 814 N N . ASP A 1 108 ? -0.003 -5.711 2.078 1.00 64.50 108 ASP A N 1
ATOM 815 C CA . ASP A 1 108 ? -0.723 -6.929 1.664 1.00 64.50 108 ASP A CA 1
ATOM 816 C C . ASP A 1 108 ? -1.390 -7.661 2.850 1.00 64.50 108 ASP A C 1
ATOM 818 O O . ASP A 1 108 ? -2.134 -8.624 2.670 1.00 64.50 108 ASP A O 1
ATOM 822 N N . THR A 1 109 ? -1.124 -7.210 4.078 1.00 71.00 109 THR A N 1
ATOM 823 C CA . THR A 1 109 ? -1.659 -7.756 5.329 1.00 71.00 109 THR A CA 1
ATOM 824 C C . THR A 1 109 ? -2.778 -6.890 5.900 1.00 71.00 109 THR A C 1
ATOM 826 O O . THR A 1 109 ? -2.920 -5.715 5.569 1.00 71.00 109 THR A O 1
ATOM 829 N N . LYS A 1 110 ? -3.529 -7.467 6.842 1.00 82.19 110 LYS A N 1
ATOM 830 C CA . LYS A 1 110 ? -4.520 -6.769 7.670 1.00 82.19 110 LYS A CA 1
ATOM 831 C C . LYS A 1 110 ? -3.952 -5.447 8.201 1.00 82.19 110 LYS A C 1
ATOM 833 O O . LYS A 1 110 ? -2.857 -5.427 8.769 1.00 82.19 110 LYS A O 1
ATOM 838 N N . VAL A 1 111 ? -4.685 -4.351 8.009 1.00 85.75 111 VAL A N 1
ATOM 839 C CA . VAL A 1 111 ? -4.280 -3.037 8.518 1.00 85.75 111 VAL A CA 1
ATOM 840 C C . VAL A 1 111 ? -4.636 -2.970 9.998 1.00 85.75 111 VAL A C 1
ATOM 842 O O . VAL A 1 111 ? -5.807 -3.007 10.371 1.00 85.75 111 VAL A O 1
ATOM 845 N N . THR A 1 112 ? -3.607 -2.880 10.838 1.00 90.81 112 THR A N 1
ATOM 846 C CA . THR A 1 112 ? -3.722 -2.733 12.295 1.00 90.81 112 THR A CA 1
ATOM 847 C C . THR A 1 112 ? -3.096 -1.414 12.742 1.00 90.81 112 THR A C 1
ATOM 849 O O . THR A 1 112 ? -2.342 -0.777 11.995 1.00 90.81 112 THR A O 1
ATOM 852 N N . LYS A 1 113 ? -3.350 -0.997 13.989 1.00 90.25 113 LYS A N 1
ATOM 853 C CA . LYS A 1 113 ? -2.724 0.212 14.560 1.00 90.25 113 LYS A CA 1
ATOM 854 C C . LYS A 1 113 ? -1.199 0.123 14.507 1.00 90.25 113 LYS A C 1
ATOM 856 O O . LYS A 1 113 ? -0.532 1.110 14.194 1.00 90.25 113 LYS A O 1
ATOM 861 N N . ARG A 1 114 ? -0.648 -1.073 14.749 1.00 90.31 114 ARG A N 1
ATOM 862 C CA . ARG A 1 114 ? 0.792 -1.343 14.651 1.00 90.31 114 ARG A CA 1
ATOM 863 C C . ARG A 1 114 ? 1.326 -1.117 13.241 1.00 90.31 114 ARG A C 1
ATOM 865 O O . ARG A 1 114 ? 2.384 -0.509 13.088 1.00 90.31 114 ARG A O 1
ATOM 872 N N . VAL A 1 115 ? 0.604 -1.575 12.220 1.00 88.12 115 VAL A N 1
ATOM 873 C CA . VAL A 1 115 ? 0.998 -1.386 10.817 1.00 88.12 115 VAL A CA 1
ATOM 874 C C . VAL A 1 115 ? 0.997 0.097 10.448 1.00 88.12 115 VAL A C 1
ATOM 876 O O . VAL A 1 115 ? 1.981 0.574 9.880 1.00 88.12 115 VAL A O 1
ATOM 879 N N . ILE A 1 116 ? -0.053 0.839 10.817 1.00 87.69 116 ILE A N 1
ATOM 880 C CA . ILE A 1 116 ? -0.144 2.283 10.551 1.00 87.69 116 ILE A CA 1
ATOM 881 C C . ILE A 1 116 ? 1.004 3.029 11.237 1.00 87.69 116 ILE A C 1
ATOM 883 O O . ILE A 1 116 ? 1.669 3.844 10.599 1.00 87.69 116 ILE A O 1
ATOM 887 N N . LEU A 1 117 ? 1.284 2.719 12.508 1.00 89.00 117 LEU A N 1
ATOM 888 C CA . LEU A 1 117 ? 2.398 3.319 13.241 1.00 89.00 117 LEU A CA 1
ATOM 889 C C . LEU A 1 117 ? 3.742 2.987 12.578 1.00 89.00 117 LEU A C 1
ATOM 891 O O . LEU A 1 117 ? 4.532 3.887 12.306 1.00 89.00 117 LEU A O 1
ATOM 895 N N . SER A 1 118 ? 3.993 1.715 12.260 1.00 88.31 118 SER A N 1
ATOM 896 C CA . SER A 1 118 ? 5.220 1.306 11.568 1.00 88.31 118 SER A CA 1
ATOM 897 C C . SER A 1 118 ? 5.410 2.093 10.270 1.00 88.31 118 SER A C 1
ATOM 899 O O . SER A 1 118 ? 6.500 2.590 10.003 1.00 88.31 118 SER A O 1
ATOM 901 N N . CYS A 1 119 ? 4.337 2.282 9.504 1.00 84.62 119 CYS A N 1
ATOM 902 C CA . CYS A 1 119 ? 4.355 3.051 8.268 1.00 84.62 119 CYS A CA 1
ATOM 903 C C . CYS A 1 119 ? 4.621 4.545 8.495 1.00 84.62 119 CYS A C 1
ATOM 905 O O . CYS A 1 119 ? 5.482 5.109 7.821 1.00 84.62 119 CYS A O 1
ATOM 907 N N . ALA A 1 120 ? 3.963 5.167 9.477 1.00 84.81 120 ALA A N 1
ATOM 908 C CA . ALA A 1 120 ? 4.183 6.568 9.836 1.00 84.81 120 ALA A CA 1
ATOM 909 C C . ALA A 1 120 ? 5.648 6.854 10.209 1.00 84.81 120 ALA A C 1
ATOM 911 O O . ALA A 1 120 ? 6.167 7.925 9.905 1.00 84.81 120 ALA A O 1
ATOM 912 N N . HIS A 1 121 ? 6.309 5.886 10.848 1.00 84.81 121 HIS A N 1
ATOM 913 C CA . HIS A 1 121 ? 7.685 6.001 11.330 1.00 84.81 121 HIS A CA 1
ATOM 914 C C . HIS A 1 121 ? 8.750 5.500 10.341 1.00 84.81 121 HIS A C 1
ATOM 916 O O . HIS A 1 121 ? 9.939 5.633 10.622 1.00 84.81 121 HIS A O 1
ATOM 922 N N . ARG A 1 122 ? 8.370 4.954 9.175 1.00 84.31 122 ARG A N 1
ATOM 923 C CA . ARG A 1 122 ? 9.335 4.561 8.127 1.00 84.31 122 ARG A CA 1
ATOM 924 C C . ARG A 1 122 ? 10.014 5.754 7.461 1.00 84.31 122 ARG A C 1
ATOM 926 O O . ARG A 1 122 ? 11.102 5.600 6.914 1.00 84.31 122 ARG A O 1
ATOM 933 N N . VAL A 1 123 ? 9.368 6.915 7.468 1.00 82.00 123 VAL A N 1
ATOM 934 C CA . VAL A 1 123 ? 9.878 8.131 6.833 1.00 82.00 123 VAL A CA 1
ATOM 935 C C . VAL A 1 123 ? 10.504 9.009 7.912 1.00 82.00 123 VAL A C 1
ATOM 937 O O . VAL A 1 123 ? 9.801 9.571 8.750 1.00 82.00 123 VAL A O 1
ATOM 940 N N . PHE A 1 124 ? 11.835 9.096 7.910 1.00 79.81 124 PHE A N 1
ATOM 941 C CA . PHE A 1 124 ? 12.570 10.012 8.779 1.00 79.81 124 PHE A CA 1
ATOM 942 C C . PHE A 1 124 ? 12.614 11.403 8.145 1.00 79.81 124 PHE A C 1
ATOM 944 O O . PHE A 1 124 ? 13.034 11.545 6.997 1.00 79.81 124 PHE A O 1
ATOM 951 N N . ASP A 1 125 ? 12.193 12.420 8.899 1.00 83.25 125 ASP A N 1
ATOM 952 C CA . ASP A 1 125 ? 12.069 13.788 8.402 1.00 83.25 125 ASP A CA 1
ATOM 953 C C . ASP A 1 125 ? 12.832 14.788 9.278 1.00 83.25 125 ASP A C 1
ATOM 955 O O . ASP A 1 125 ? 12.266 15.340 10.224 1.00 83.25 125 ASP A O 1
ATOM 959 N N . PRO A 1 126 ? 14.122 15.031 8.998 1.00 80.81 126 PRO A N 1
ATOM 960 C CA . PRO A 1 126 ? 14.929 15.939 9.807 1.00 80.81 126 PRO A CA 1
ATOM 961 C C . PRO A 1 126 ? 14.523 17.413 9.649 1.00 80.81 126 PRO A C 1
ATOM 963 O O . PRO A 1 126 ? 14.813 18.212 10.534 1.00 80.81 126 PRO A O 1
ATOM 966 N N . ILE A 1 127 ? 13.871 17.782 8.537 1.00 86.88 127 ILE A N 1
ATOM 967 C CA . ILE A 1 127 ? 13.574 19.181 8.170 1.00 86.88 127 ILE A CA 1
ATOM 968 C C . ILE A 1 127 ? 12.077 19.488 8.007 1.00 86.88 127 ILE A C 1
ATOM 970 O O . ILE A 1 127 ? 11.708 20.638 7.791 1.00 86.88 127 ILE A O 1
ATOM 974 N N . GLY A 1 128 ? 11.204 18.484 8.091 1.00 81.88 128 GLY A N 1
ATOM 975 C CA . GLY A 1 128 ? 9.751 18.634 7.968 1.00 81.88 128 GLY A CA 1
ATOM 976 C C . GLY A 1 128 ? 9.203 18.644 6.532 1.00 81.88 128 GLY A C 1
ATOM 977 O O . GLY A 1 128 ? 8.016 18.905 6.341 1.00 81.88 128 GLY A O 1
ATOM 978 N N . PHE A 1 129 ? 10.019 18.368 5.508 1.00 85.19 129 PHE A N 1
ATOM 979 C CA . PHE A 1 129 ? 9.593 18.395 4.096 1.00 85.19 129 PHE A CA 1
ATOM 980 C C . PHE A 1 129 ? 8.633 17.245 3.743 1.00 85.19 129 PHE A C 1
ATOM 982 O O . PHE A 1 129 ? 7.728 17.408 2.924 1.00 85.19 129 PHE A O 1
ATOM 989 N N . THR A 1 130 ? 8.790 16.084 4.378 1.00 82.25 130 THR A N 1
ATOM 990 C CA . THR A 1 130 ? 7.934 14.908 4.152 1.00 82.25 130 THR A CA 1
ATOM 991 C C . THR A 1 130 ? 6.661 14.920 5.006 1.00 82.25 130 THR A C 1
ATOM 993 O O . THR A 1 130 ? 5.879 13.966 4.978 1.00 82.25 130 THR A O 1
ATOM 996 N N . CYS A 1 131 ? 6.412 16.008 5.743 1.00 80.81 131 CYS A N 1
ATOM 997 C CA . CYS A 1 131 ? 5.225 16.209 6.571 1.00 80.81 131 CYS A CA 1
ATOM 998 C C . CYS A 1 131 ? 3.904 15.856 5.851 1.00 80.81 131 CYS A C 1
ATOM 1000 O O . CYS A 1 131 ? 3.141 15.070 6.416 1.00 80.81 131 CYS A O 1
ATOM 1002 N N . PRO A 1 132 ? 3.644 16.276 4.592 1.00 82.81 132 PRO A N 1
ATOM 1003 C CA . PRO A 1 132 ? 2.399 15.926 3.896 1.00 82.81 132 PRO A CA 1
ATOM 1004 C C . PRO A 1 132 ? 2.154 14.414 3.780 1.00 82.81 132 PRO A C 1
ATOM 1006 O O . PRO A 1 132 ? 1.009 13.967 3.808 1.00 82.81 132 PRO A O 1
ATOM 1009 N N . PHE A 1 133 ? 3.225 13.621 3.703 1.00 80.38 133 PHE A N 1
ATOM 1010 C CA . PHE A 1 133 ? 3.159 12.164 3.589 1.00 80.38 133 PHE A CA 1
ATOM 1011 C C . PHE A 1 133 ? 3.026 11.469 4.950 1.00 80.38 133 PHE A C 1
ATOM 1013 O O . PHE A 1 133 ? 2.409 10.411 5.043 1.00 80.38 133 PHE A O 1
ATOM 1020 N N . THR A 1 134 ? 3.569 12.057 6.022 1.00 82.69 134 THR A N 1
ATOM 1021 C CA . THR A 1 134 ? 3.504 11.474 7.377 1.00 82.69 134 THR A CA 1
ATOM 1022 C C . THR A 1 134 ? 2.276 11.914 8.177 1.00 82.69 134 THR A C 1
ATOM 1024 O O . THR A 1 134 ? 1.893 11.229 9.127 1.00 82.69 134 THR A O 1
ATOM 1027 N N . VAL A 1 135 ? 1.620 13.016 7.798 1.00 87.00 135 VAL A N 1
ATOM 1028 C CA . VAL A 1 135 ? 0.403 13.516 8.461 1.00 87.00 135 VAL A CA 1
ATOM 1029 C C . VAL A 1 135 ? -0.772 12.555 8.288 1.00 87.00 135 VAL A C 1
ATOM 1031 O O . VAL A 1 135 ? -1.468 12.282 9.263 1.00 87.00 135 VAL A O 1
ATOM 1034 N N . VAL A 1 136 ? -0.972 11.988 7.094 1.00 87.12 136 VAL A N 1
ATOM 1035 C CA . VAL A 1 136 ? -2.106 11.083 6.825 1.00 87.12 136 VAL A CA 1
ATOM 1036 C C . VAL A 1 136 ? -2.079 9.842 7.737 1.00 87.12 136 VAL A C 1
ATOM 1038 O O . VAL A 1 136 ? -3.057 9.633 8.458 1.00 87.12 136 VAL A O 1
ATOM 1041 N N . PRO A 1 137 ? -0.975 9.071 7.834 1.00 87.38 137 PRO A N 1
ATOM 1042 C CA . PRO A 1 137 ? -0.876 7.965 8.789 1.00 87.38 137 PRO A CA 1
ATOM 1043 C C . PRO A 1 137 ? -1.121 8.371 10.245 1.00 87.38 137 PRO A C 1
ATOM 1045 O O . PRO A 1 137 ? -1.762 7.631 10.986 1.00 87.38 137 PRO A O 1
ATOM 1048 N N . LYS A 1 138 ? -0.644 9.551 10.669 1.00 89.12 138 LYS A N 1
ATOM 1049 C CA . LYS A 1 138 ? -0.829 10.048 12.044 1.00 89.12 138 LYS A CA 1
ATOM 1050 C C . LYS A 1 138 ? -2.292 10.383 12.342 1.00 89.12 138 LYS A C 1
ATOM 1052 O O . LYS A 1 138 ? -2.787 10.022 13.407 1.00 89.12 138 LYS A O 1
ATOM 1057 N N . LEU A 1 139 ? -2.998 11.008 11.398 1.00 90.44 139 LEU A N 1
ATOM 1058 C CA . LEU A 1 139 ? -4.433 11.286 11.519 1.00 90.44 139 LEU A CA 1
ATOM 1059 C C . LEU A 1 139 ? -5.253 9.992 11.567 1.00 90.44 139 LEU A C 1
ATOM 1061 O O . LEU A 1 139 ? -6.154 9.862 12.393 1.00 90.44 139 LEU A O 1
ATOM 1065 N N . LEU A 1 140 ? -4.918 9.011 10.726 1.00 89.25 140 LEU A N 1
ATOM 1066 C CA . LEU A 1 140 ? -5.568 7.698 10.734 1.00 89.25 140 LEU A CA 1
ATOM 1067 C C . LEU A 1 140 ? -5.320 6.950 12.046 1.00 89.25 140 LEU A C 1
ATOM 1069 O O . LEU A 1 140 ? -6.247 6.370 12.612 1.00 89.25 140 LEU A O 1
ATOM 1073 N N . LEU A 1 141 ? -4.095 7.017 12.572 1.00 89.50 141 LEU A N 1
ATOM 1074 C CA . LEU A 1 141 ? -3.763 6.453 13.875 1.00 89.50 141 LEU A CA 1
ATOM 1075 C C . LEU A 1 141 ? -4.584 7.119 14.986 1.00 89.50 141 LEU A C 1
ATOM 1077 O O . LEU A 1 141 ? -5.147 6.416 15.820 1.00 89.50 141 LEU A O 1
ATOM 1081 N N . GLN A 1 142 ? -4.735 8.443 14.961 1.00 90.50 142 GLN A N 1
ATOM 1082 C CA . GLN A 1 142 ? -5.563 9.161 15.929 1.00 90.50 142 GLN A CA 1
ATOM 1083 C C . GLN A 1 142 ? -7.042 8.749 15.844 1.00 90.50 142 GLN A C 1
ATOM 1085 O O . GLN A 1 142 ? -7.635 8.419 16.870 1.00 90.50 142 GLN A O 1
ATOM 1090 N N . LYS A 1 143 ? -7.628 8.685 14.638 1.00 90.31 143 LYS A N 1
ATOM 1091 C CA . LYS A 1 143 ? -9.002 8.179 14.433 1.00 90.31 143 LYS A CA 1
ATOM 1092 C C . LYS A 1 143 ? -9.162 6.758 14.981 1.00 90.31 143 LYS A C 1
ATOM 1094 O O . LYS A 1 143 ? -10.165 6.436 15.615 1.00 90.31 143 LYS A O 1
ATOM 1099 N N . SER A 1 144 ? -8.150 5.912 14.784 1.00 88.50 144 SER A N 1
ATOM 1100 C CA . SER A 1 144 ? -8.170 4.532 15.266 1.00 88.50 144 SER A CA 1
ATOM 1101 C C . SER A 1 144 ? -8.208 4.414 16.789 1.00 88.50 144 SER A C 1
ATOM 1103 O O . SER A 1 144 ? -8.659 3.398 17.305 1.00 88.50 144 SER A O 1
ATOM 1105 N N . TRP A 1 145 ? -7.741 5.421 17.531 1.00 87.75 145 TRP A N 1
ATOM 1106 C CA . TRP A 1 145 ? -7.757 5.403 18.996 1.00 87.75 145 TRP A CA 1
ATOM 1107 C C . TRP A 1 145 ? -9.152 5.643 19.573 1.00 87.75 145 TRP A C 1
ATOM 1109 O O . TRP A 1 145 ? -9.448 5.144 20.655 1.00 87.75 145 TRP A O 1
ATOM 1119 N N . SER A 1 146 ? -10.028 6.335 18.840 1.00 87.06 146 SER A N 1
ATOM 1120 C CA . SER A 1 146 ? -11.445 6.466 19.202 1.00 87.06 146 SER A CA 1
ATOM 1121 C C . SER A 1 146 ? -12.187 5.128 19.114 1.00 87.06 146 SER A C 1
ATOM 1123 O O . SER A 1 146 ? -13.167 4.908 19.825 1.00 87.06 146 SER A O 1
ATOM 1125 N N . LEU A 1 147 ? -11.691 4.211 18.281 1.00 83.50 147 LEU A N 1
ATOM 1126 C CA . LEU A 1 147 ? -12.132 2.826 18.232 1.00 83.50 147 LEU A CA 1
ATOM 1127 C C . LEU A 1 147 ? -11.393 2.074 19.344 1.00 83.50 147 LEU A C 1
ATOM 1129 O O . LEU A 1 147 ? -10.165 1.959 19.310 1.00 83.50 147 LEU A O 1
ATOM 1133 N N . LYS A 1 148 ? -12.126 1.569 20.342 1.00 83.94 148 LYS A N 1
ATOM 1134 C CA . LYS A 1 148 ? -11.612 0.811 21.505 1.00 83.94 148 LYS A CA 1
ATOM 1135 C C . LYS A 1 148 ? -11.041 -0.576 21.126 1.00 83.94 148 LYS A C 1
ATOM 1137 O O . LYS A 1 148 ? -11.358 -1.577 21.753 1.00 83.94 148 LYS A O 1
ATOM 1142 N N . LEU A 1 149 ? -10.234 -0.623 20.073 1.00 86.69 149 LEU A N 1
ATOM 1143 C CA . LEU A 1 149 ? -9.541 -1.776 19.513 1.00 86.69 149 LEU A CA 1
ATOM 1144 C C . LEU A 1 149 ? -8.110 -1.851 20.061 1.00 86.69 149 LEU A C 1
ATOM 1146 O O . LEU A 1 149 ? -7.493 -0.821 20.361 1.00 86.69 149 LEU A O 1
ATOM 1150 N N . GLY A 1 150 ? -7.569 -3.056 20.153 1.00 87.56 150 GLY A N 1
ATOM 1151 C CA . GLY A 1 150 ? -6.177 -3.339 20.470 1.00 87.56 150 GLY A CA 1
ATOM 1152 C C . GLY A 1 150 ? -5.203 -2.950 19.352 1.00 87.56 150 GLY A C 1
ATOM 1153 O O . GLY A 1 150 ? -5.568 -2.395 18.315 1.00 87.56 150 GLY A O 1
ATOM 1154 N N . TRP A 1 151 ? -3.916 -3.217 19.584 1.00 88.12 151 TRP A N 1
ATOM 1155 C CA . TRP A 1 151 ? -2.829 -2.857 18.661 1.00 88.12 151 TRP A CA 1
ATOM 1156 C C . TRP A 1 151 ? -2.794 -3.692 17.378 1.00 88.12 151 TRP A C 1
ATOM 1158 O O . TRP A 1 151 ? -2.381 -3.181 16.333 1.00 88.12 151 TRP A O 1
ATOM 1168 N N . ASP A 1 152 ? -3.221 -4.949 17.475 1.00 88.62 152 ASP A N 1
ATOM 1169 C CA . ASP A 1 152 ? -3.150 -5.961 16.418 1.00 88.62 152 ASP A CA 1
ATOM 1170 C C . ASP A 1 152 ? -4.545 -6.360 15.893 1.00 88.62 152 ASP A C 1
ATOM 1172 O O . ASP A 1 152 ? -4.664 -7.259 15.063 1.00 88.62 152 ASP A O 1
ATOM 1176 N N . ASP A 1 153 ? -5.588 -5.649 16.334 1.00 88.50 153 ASP A N 1
ATOM 1177 C CA . ASP A 1 153 ? -6.956 -5.829 15.851 1.00 88.50 153 ASP A CA 1
ATOM 1178 C C . ASP A 1 153 ? -7.146 -5.196 14.467 1.00 88.50 153 ASP A C 1
ATOM 1180 O O . ASP A 1 153 ? -6.530 -4.177 14.125 1.00 88.50 153 ASP A O 1
ATOM 1184 N N . GLU A 1 154 ? -8.032 -5.801 13.677 1.00 86.56 154 GLU A N 1
ATOM 1185 C CA . GLU A 1 154 ? -8.385 -5.315 12.346 1.00 86.56 154 GLU A CA 1
ATOM 1186 C C . GLU A 1 154 ? -9.129 -3.982 12.427 1.00 86.56 154 GLU A C 1
ATOM 1188 O O . GLU A 1 154 ? -10.101 -3.820 13.170 1.00 86.56 154 GLU A O 1
ATOM 1193 N N . LEU A 1 155 ? -8.663 -3.011 11.643 1.00 87.38 155 LEU A N 1
ATOM 1194 C CA . LEU A 1 155 ? -9.309 -1.711 11.545 1.00 87.38 155 LEU A CA 1
ATOM 1195 C C . LEU A 1 155 ? -10.520 -1.764 10.605 1.00 87.38 155 LEU A C 1
ATOM 1197 O O . LEU A 1 155 ? -10.497 -2.496 9.614 1.00 87.38 155 LEU A O 1
ATOM 1201 N N . PRO A 1 156 ? -11.556 -0.942 10.857 1.00 86.75 156 PRO A N 1
ATOM 1202 C CA . PRO A 1 156 ? -12.699 -0.830 9.962 1.00 86.75 156 PRO A CA 1
ATOM 1203 C C . PRO A 1 156 ? -12.288 -0.510 8.523 1.00 86.75 156 PRO A C 1
ATOM 1205 O O . PRO A 1 156 ? -11.282 0.167 8.270 1.00 86.75 156 PRO A O 1
ATOM 1208 N N . GLU A 1 157 ? -13.110 -0.950 7.569 1.00 83.69 157 GLU A N 1
ATOM 1209 C CA . GLU A 1 157 ? -12.846 -0.757 6.140 1.00 83.69 157 GLU A CA 1
ATOM 1210 C C . GLU A 1 157 ? -12.649 0.712 5.750 1.00 83.69 157 GLU A C 1
ATOM 1212 O O . GLU A 1 157 ? -11.888 0.993 4.830 1.00 83.69 157 GLU A O 1
ATOM 1217 N N . GLU A 1 158 ? -13.305 1.651 6.434 1.00 86.25 158 GLU A N 1
ATOM 1218 C CA . GLU A 1 158 ? -13.190 3.088 6.157 1.00 86.25 158 GLU A CA 1
ATOM 1219 C C . GLU A 1 158 ? -11.753 3.595 6.340 1.00 86.25 158 GLU A C 1
ATOM 1221 O O . GLU A 1 158 ? -11.169 4.164 5.417 1.00 86.25 158 GLU A O 1
ATOM 1226 N N . ILE A 1 159 ? -11.146 3.313 7.499 1.00 85.00 159 ILE A N 1
ATOM 1227 C CA . ILE A 1 159 ? -9.758 3.696 7.810 1.00 85.00 159 ILE A CA 1
ATOM 1228 C C . ILE A 1 159 ? -8.795 2.967 6.869 1.00 85.00 159 ILE A C 1
ATOM 1230 O O . ILE A 1 159 ? -7.821 3.545 6.393 1.00 85.00 159 ILE A O 1
ATOM 1234 N N . THR A 1 160 ? -9.094 1.705 6.559 1.00 83.69 160 THR A N 1
ATOM 1235 C CA . THR A 1 160 ? -8.282 0.884 5.657 1.00 83.69 160 THR A CA 1
ATOM 1236 C C . THR A 1 160 ? -8.287 1.429 4.228 1.00 83.69 160 THR A C 1
ATOM 1238 O O . THR A 1 160 ? -7.241 1.456 3.581 1.00 83.69 160 THR A O 1
ATOM 1241 N N . LYS A 1 161 ? -9.432 1.905 3.729 1.00 81.50 161 LYS A N 1
ATOM 1242 C CA . LYS A 1 161 ? -9.550 2.538 2.405 1.00 81.50 161 LYS A CA 1
ATOM 1243 C C . LYS A 1 161 ? -8.828 3.885 2.359 1.00 81.50 161 LYS A C 1
ATOM 1245 O O . LYS A 1 161 ? -8.151 4.156 1.374 1.00 81.50 161 LYS A O 1
ATOM 1250 N N . GLU A 1 162 ? -8.929 4.700 3.413 1.00 84.19 162 GLU A N 1
ATOM 1251 C CA . GLU A 1 162 ? -8.185 5.967 3.507 1.00 84.19 162 GLU A CA 1
ATOM 1252 C C . GLU A 1 162 ? -6.665 5.751 3.571 1.00 84.19 162 GLU A C 1
ATOM 1254 O O . GLU A 1 162 ? -5.917 6.550 3.016 1.00 84.19 162 GLU A O 1
ATOM 1259 N N . PHE A 1 163 ? -6.202 4.676 4.217 1.00 82.19 163 PHE A N 1
ATOM 1260 C CA . PHE A 1 163 ? -4.778 4.352 4.320 1.00 82.19 163 PHE A CA 1
ATOM 1261 C C . PHE A 1 163 ? -4.156 3.930 2.982 1.00 82.19 163 PHE A C 1
ATOM 1263 O O . PHE A 1 163 ? -3.018 4.283 2.696 1.00 82.19 163 PHE A O 1
ATOM 1270 N N . HIS A 1 164 ? -4.916 3.209 2.154 1.00 75.75 164 HIS A N 1
ATOM 1271 C CA . HIS A 1 164 ? -4.502 2.782 0.815 1.00 75.75 164 HIS A CA 1
ATOM 1272 C C . HIS A 1 164 ? -4.825 3.817 -0.275 1.00 75.75 164 HIS A C 1
ATOM 1274 O O . HIS A 1 164 ? -4.922 3.447 -1.440 1.00 75.75 164 HIS A O 1
ATOM 1280 N N . ARG A 1 165 ? -5.064 5.084 0.065 1.00 70.38 165 ARG A N 1
ATOM 1281 C CA . ARG A 1 165 ? -5.331 6.147 -0.912 1.00 70.38 165 ARG A CA 1
ATOM 1282 C C . ARG A 1 165 ? -4.044 6.897 -1.241 1.00 70.38 165 ARG A C 1
ATOM 1284 O O . ARG A 1 165 ? -3.723 7.049 -2.442 1.00 70.38 165 ARG A O 1
#

Foldseek 3Di:
DVVVVVVVVVVVVVVVVCVVVVVDDDDDDDDDDDDDDDDDDDDCVCVVVPDDDPPQQAQLQPRHRDQVVPDPNLVPDDPVVVVVSCVVSVAEPPRRHPQAYVLLQDDPDADFLQSLVVSLPVDDDPPCPCVVSNVQSVVLSVVCVVVPDDRPDGDDPVSVSSSRD

Sequence (165 aa):
MKFLKSEVDDETRISMAKVGLGLEEPKTNKPKSKKQSQEETPTAAGLFTGSMKPEVKKCGFCDKGHSSQECFKAAKMIISDKNKVIKAKKLCFVCLTSGHTSANFCVDTKVTKRVILSCAHRVFDPIGFTCPFTVVPKLLLQKSWSLKLGWDDELPEEITKEFHR

Organism: NCBI:txid39272

pLDDT: mean 74.8, std 16.96, range [31.23, 93.38]

InterPro domains:
  IPR008042 Retrotransposon Pao-like, RNAseH-like domain [PF05380] (112-163)